Protein AF-A0A726LHD2-F1 (afdb_monomer_lite)

pLDDT: mean 76.65, std 9.02, range [50.53, 88.69]

Secondary structure (DSSP, 8-state):
-HHHHHHHHHHHHHHHHHHHHHHHH-----THHHHHHHHHHHHHHH--

Foldseek 3Di:
DVLVVLLVVQVVVLVVVQVVCCVPVVDRDDSVVSVCVRVVVVCVVVVD

Organism: NCBI:txid58095

Sequence (48 aa):
MLIISYIVLCLLFIVYLYTLSVRIEGKIINVMVPYLIITVPTLYVFEG

Radius of gyration: 12.44 Å; chains: 1; bounding box: 29×17×35 Å

Structure (mmCIF, N/CA/C/O backbone):
data_AF-A0A726LHD2-F1
#
_entry.id   AF-A0A726LHD2-F1
#
loop_
_atom_site.group_PDB
_atom_site.id
_atom_site.type_symbol
_atom_site.label_atom_id
_atom_site.label_alt_id
_atom_site.label_comp_id
_atom_site.label_asym_id
_atom_site.label_entity_id
_atom_site.label_seq_id
_atom_site.pdbx_PDB_ins_code
_atom_site.Cartn_x
_atom_site.Cartn_y
_atom_site.Cartn_z
_atom_site.occupancy
_atom_site.B_iso_or_equiv
_atom_site.auth_seq_id
_atom_site.auth_comp_id
_atom_site.auth_asym_id
_atom_site.auth_atom_id
_atom_site.pdbx_PDB_model_num
ATOM 1 N N . MET A 1 1 ? 15.138 7.685 -11.226 1.00 59.97 1 MET A N 1
ATOM 2 C CA . MET A 1 1 ? 14.678 8.540 -10.103 1.00 59.97 1 MET A CA 1
ATOM 3 C C . MET A 1 1 ? 13.154 8.603 -10.003 1.00 59.97 1 MET A C 1
ATOM 5 O O . MET A 1 1 ? 12.649 8.241 -8.953 1.00 59.97 1 MET A O 1
ATOM 9 N N . LEU A 1 2 ? 12.419 8.949 -11.072 1.00 69.44 2 LEU A N 1
ATOM 10 C CA . LEU A 1 2 ? 10.942 9.027 -11.058 1.00 69.44 2 LEU A CA 1
ATOM 11 C C . LEU A 1 2 ? 10.226 7.717 -10.674 1.00 69.44 2 LEU A C 1
ATOM 13 O O . LEU A 1 2 ? 9.279 7.753 -9.896 1.00 69.44 2 LEU A O 1
ATOM 17 N N . ILE A 1 3 ? 10.711 6.567 -11.154 1.00 73.94 3 ILE A N 1
ATOM 18 C CA . ILE A 1 3 ? 10.114 5.248 -10.862 1.00 73.94 3 ILE A CA 1
ATOM 19 C C . ILE A 1 3 ? 10.148 4.933 -9.359 1.00 73.94 3 ILE A C 1
ATOM 21 O O . ILE A 1 3 ? 9.160 4.477 -8.796 1.00 73.94 3 ILE A O 1
ATOM 25 N N . ILE A 1 4 ? 11.260 5.234 -8.682 1.00 77.50 4 ILE A N 1
ATOM 26 C CA . ILE A 1 4 ? 11.400 4.988 -7.238 1.00 77.50 4 ILE A CA 1
ATOM 27 C C . ILE A 1 4 ? 10.429 5.882 -6.459 1.00 77.50 4 ILE A C 1
ATOM 29 O O . ILE A 1 4 ? 9.726 5.398 -5.577 1.00 77.50 4 ILE A O 1
ATOM 33 N N . SER A 1 5 ? 10.332 7.166 -6.817 1.00 79.50 5 SER A N 1
ATOM 34 C CA . SER A 1 5 ? 9.377 8.092 -6.197 1.00 79.50 5 SER A CA 1
ATOM 35 C C . SER A 1 5 ? 7.925 7.651 -6.399 1.00 79.50 5 SER A C 1
ATOM 37 O O . SER A 1 5 ? 7.126 7.740 -5.470 1.00 79.50 5 SER A O 1
ATOM 39 N N . TYR A 1 6 ? 7.595 7.131 -7.582 1.00 79.62 6 TYR A N 1
ATOM 40 C CA . TYR A 1 6 ? 6.276 6.584 -7.879 1.00 79.62 6 TYR A CA 1
ATOM 41 C C . TYR A 1 6 ? 5.960 5.353 -7.016 1.00 79.62 6 TYR A C 1
ATOM 43 O O . TYR A 1 6 ? 4.928 5.321 -6.351 1.00 79.62 6 TYR A O 1
ATOM 51 N N . ILE A 1 7 ? 6.879 4.384 -6.934 1.00 80.50 7 ILE A N 1
ATOM 52 C CA . ILE A 1 7 ? 6.711 3.178 -6.106 1.00 80.50 7 ILE A CA 1
ATOM 53 C C . ILE A 1 7 ? 6.497 3.548 -4.632 1.00 80.50 7 ILE A C 1
ATOM 55 O O . ILE A 1 7 ? 5.615 2.997 -3.974 1.00 80.50 7 ILE A O 1
ATOM 59 N N . VAL A 1 8 ? 7.267 4.509 -4.113 1.00 84.38 8 VAL A N 1
ATOM 60 C CA . VAL A 1 8 ? 7.128 4.983 -2.727 1.00 84.38 8 VAL A CA 1
ATOM 61 C C . VAL A 1 8 ? 5.754 5.617 -2.490 1.00 84.38 8 VAL A C 1
ATOM 63 O O . VAL A 1 8 ? 5.119 5.325 -1.477 1.00 84.38 8 VAL A O 1
ATOM 66 N N . LEU A 1 9 ? 5.254 6.431 -3.425 1.00 85.25 9 LEU A N 1
ATOM 67 C CA . LEU A 1 9 ? 3.911 7.014 -3.339 1.00 85.25 9 LEU A CA 1
ATOM 68 C C . LEU A 1 9 ? 2.815 5.941 -3.349 1.00 85.25 9 LEU A C 1
ATOM 70 O O . LEU A 1 9 ? 1.884 6.018 -2.550 1.00 85.25 9 LEU A O 1
ATOM 74 N N . CYS A 1 10 ? 2.946 4.915 -4.191 1.00 82.88 10 CYS A N 1
ATOM 75 C CA . CYS A 1 10 ? 2.014 3.788 -4.223 1.00 82.88 10 CYS A CA 1
ATOM 76 C C . CYS A 1 10 ? 1.985 3.030 -2.890 1.00 82.88 10 CYS A C 1
ATOM 78 O O . CYS A 1 10 ? 0.907 2.735 -2.376 1.00 82.88 10 CYS A O 1
ATOM 80 N N . LEU A 1 11 ? 3.151 2.761 -2.295 1.00 84.31 11 LEU A N 1
ATOM 81 C CA . LEU A 1 11 ? 3.241 2.109 -0.986 1.00 84.31 11 LEU A CA 1
ATOM 82 C C . LEU A 1 11 ? 2.589 2.953 0.116 1.00 84.31 11 LEU A C 1
ATOM 84 O O . LEU A 1 11 ? 1.795 2.428 0.897 1.00 84.31 11 LEU A O 1
ATOM 88 N N . LEU A 1 12 ? 2.864 4.260 0.152 1.00 88.69 12 LEU A N 1
ATOM 89 C CA . LEU A 1 12 ? 2.242 5.177 1.113 1.00 88.69 12 LEU A CA 1
ATOM 90 C C . LEU A 1 12 ? 0.718 5.214 0.962 1.00 88.69 12 LEU A C 1
ATOM 92 O O . LEU A 1 12 ? -0.001 5.196 1.960 1.00 88.69 12 LEU A O 1
ATOM 96 N N . PHE A 1 13 ? 0.221 5.214 -0.275 1.00 86.19 13 PHE A N 1
ATOM 97 C CA . PHE A 1 13 ? -1.210 5.209 -0.555 1.00 86.19 13 PHE A CA 1
ATOM 98 C C . PHE A 1 13 ? -1.897 3.925 -0.070 1.00 86.19 13 PHE A C 1
ATOM 100 O O . PHE A 1 13 ? -2.965 3.97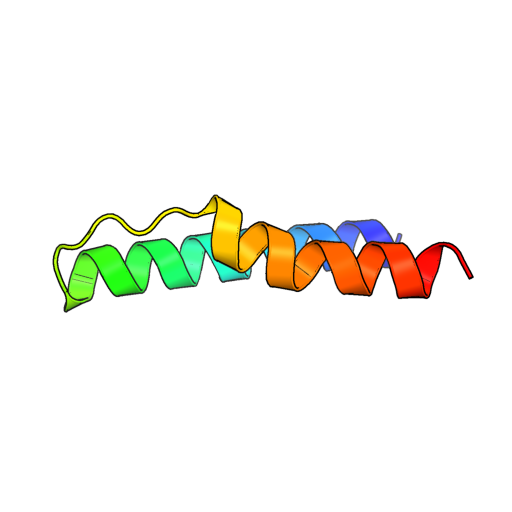7 0.538 1.00 86.19 13 PHE A O 1
ATOM 107 N N . ILE A 1 14 ? -1.261 2.769 -0.264 1.00 86.12 14 ILE A N 1
ATOM 108 C CA . ILE A 1 14 ? -1.774 1.478 0.210 1.00 86.12 14 ILE A CA 1
ATOM 109 C C . ILE A 1 14 ? -1.831 1.433 1.741 1.00 86.12 14 ILE A C 1
ATOM 111 O O . ILE A 1 14 ? -2.836 1.003 2.308 1.00 86.12 14 ILE A O 1
ATOM 115 N N . VAL A 1 15 ? -0.781 1.910 2.419 1.00 86.88 15 VAL A N 1
ATOM 116 C CA . VAL A 1 15 ? -0.752 1.992 3.888 1.00 86.88 15 VAL A CA 1
ATOM 117 C C . VAL A 1 15 ? -1.841 2.934 4.396 1.00 86.88 15 VAL A C 1
ATOM 119 O O . VAL A 1 15 ? -2.534 2.611 5.363 1.00 86.88 15 VAL A O 1
ATOM 122 N N . TYR A 1 16 ? -2.042 4.073 3.731 1.00 87.69 16 TYR A N 1
ATOM 123 C CA . TYR A 1 16 ? -3.114 5.007 4.061 1.00 87.69 16 TYR A CA 1
ATOM 124 C C . TYR A 1 16 ? -4.496 4.348 3.960 1.00 87.69 16 TYR A C 1
ATOM 126 O O . TYR A 1 16 ? -5.263 4.400 4.921 1.00 87.69 16 TYR A O 1
ATOM 134 N N . LEU A 1 17 ? -4.788 3.666 2.847 1.00 84.12 17 LEU A N 1
ATOM 135 C CA . LEU A 1 17 ? -6.051 2.951 2.652 1.00 84.12 17 LEU A CA 1
ATOM 136 C C . LEU A 1 17 ? -6.257 1.848 3.693 1.00 84.12 17 LEU A C 1
ATOM 138 O O . LEU A 1 17 ? -7.336 1.750 4.269 1.00 84.12 17 LEU A O 1
ATOM 142 N N . TYR A 1 18 ? -5.217 1.065 3.989 1.00 85.38 18 TYR A N 1
ATOM 143 C CA . TYR A 1 18 ? -5.273 0.046 5.034 1.00 85.38 18 TYR A CA 1
ATOM 144 C C . TYR A 1 18 ? -5.633 0.654 6.392 1.00 85.38 18 TYR A C 1
ATOM 146 O O . TYR A 1 18 ? -6.555 0.196 7.065 1.00 85.38 18 TYR A O 1
ATOM 154 N N . THR A 1 19 ? -4.944 1.729 6.774 1.00 85.50 19 THR A N 1
ATOM 155 C CA . THR A 1 19 ? -5.176 2.410 8.053 1.00 85.50 19 THR A CA 1
ATOM 156 C C . THR A 1 19 ? -6.589 2.990 8.119 1.00 85.50 19 THR A C 1
ATOM 158 O O . THR A 1 19 ? -7.249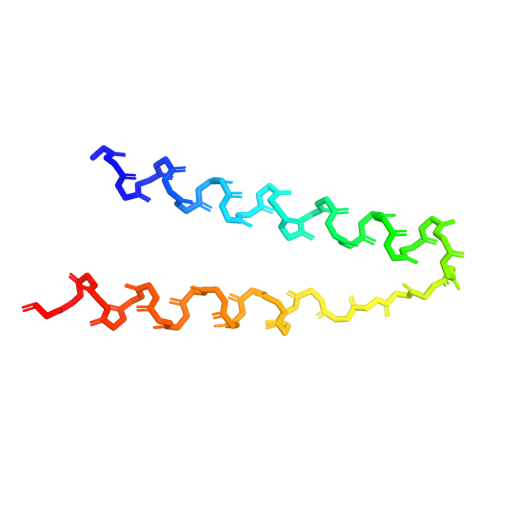 2.896 9.153 1.00 85.50 19 THR A O 1
ATOM 161 N N . LEU A 1 20 ? -7.078 3.552 7.011 1.00 86.69 20 LEU A N 1
ATOM 162 C CA . LEU A 1 20 ? -8.430 4.086 6.892 1.00 86.69 20 LEU A CA 1
ATOM 163 C C . LEU A 1 20 ? -9.488 2.986 7.063 1.00 86.69 20 LEU A C 1
ATOM 165 O O . LEU A 1 20 ? -10.405 3.150 7.866 1.00 86.69 20 LEU A O 1
ATOM 169 N N . SER A 1 21 ? -9.338 1.851 6.378 1.00 83.88 21 SER A N 1
ATOM 170 C CA . SER A 1 21 ? -10.258 0.713 6.489 1.00 83.88 21 SER A CA 1
ATOM 171 C C . SER A 1 21 ? -10.259 0.092 7.884 1.00 83.88 21 SER A C 1
ATOM 173 O O . SER A 1 21 ? -11.328 -0.196 8.422 1.00 83.88 21 SER A O 1
ATOM 175 N N . VAL A 1 22 ? -9.089 -0.043 8.516 1.00 85.69 22 VAL A N 1
ATOM 176 C CA . VAL A 1 22 ? -8.991 -0.514 9.906 1.00 85.69 22 VAL A CA 1
ATOM 177 C C . VAL A 1 22 ? -9.678 0.466 10.858 1.00 85.69 22 VAL A C 1
ATOM 179 O O . VAL A 1 22 ? -10.392 0.041 11.760 1.00 85.69 22 VAL A O 1
ATOM 182 N N . ARG A 1 23 ? -9.506 1.777 10.658 1.00 87.56 23 ARG A N 1
ATOM 183 C CA . ARG A 1 23 ? -10.050 2.798 11.563 1.00 87.56 23 ARG A CA 1
ATOM 184 C C . ARG A 1 23 ? -11.559 3.002 11.420 1.00 87.56 23 ARG A C 1
ATOM 186 O O . ARG A 1 23 ? -12.209 3.277 12.421 1.00 87.56 23 ARG A O 1
ATOM 193 N N . ILE A 1 24 ? -12.099 2.908 10.205 1.00 87.50 24 ILE A N 1
ATOM 194 C CA . ILE A 1 24 ? -13.527 3.145 9.934 1.00 87.50 24 ILE A CA 1
ATOM 195 C C . ILE A 1 24 ? -14.344 1.866 10.112 1.00 87.50 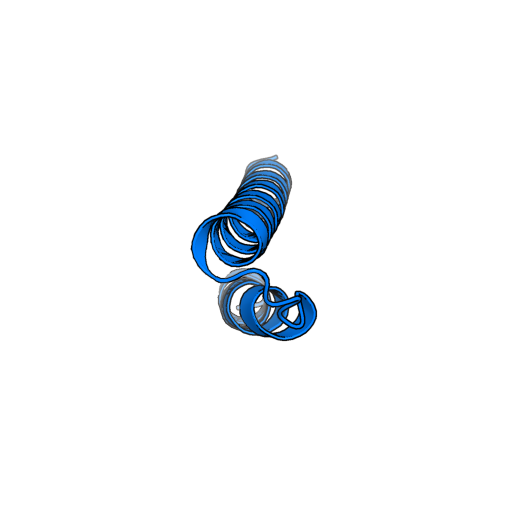24 ILE A C 1
ATOM 197 O O . ILE A 1 24 ? -15.393 1.897 10.748 1.00 87.50 24 ILE A O 1
ATOM 201 N N . GLU A 1 25 ? -13.881 0.745 9.558 1.00 82.81 25 GLU A N 1
ATOM 202 C CA . GLU A 1 25 ? -14.664 -0.495 9.527 1.00 82.81 25 GLU A CA 1
ATOM 203 C C . GLU A 1 25 ? -14.211 -1.530 10.561 1.00 82.81 25 GLU A C 1
ATOM 205 O O . GLU A 1 25 ? -14.895 -2.534 10.745 1.00 82.81 25 GLU A O 1
ATOM 210 N N . GLY A 1 26 ? -13.054 -1.340 11.209 1.00 82.94 26 GLY A N 1
ATOM 211 C CA . GLY A 1 26 ? -12.469 -2.347 12.102 1.00 82.94 26 GLY A CA 1
ATOM 212 C C . GLY A 1 26 ? -12.024 -3.622 11.376 1.00 82.94 26 GLY A C 1
ATOM 213 O O . GLY A 1 26 ? -11.736 -4.629 12.020 1.00 82.94 26 GLY A O 1
ATOM 214 N N . LYS A 1 27 ? -11.985 -3.608 10.037 1.00 76.56 27 LYS A N 1
ATOM 215 C CA .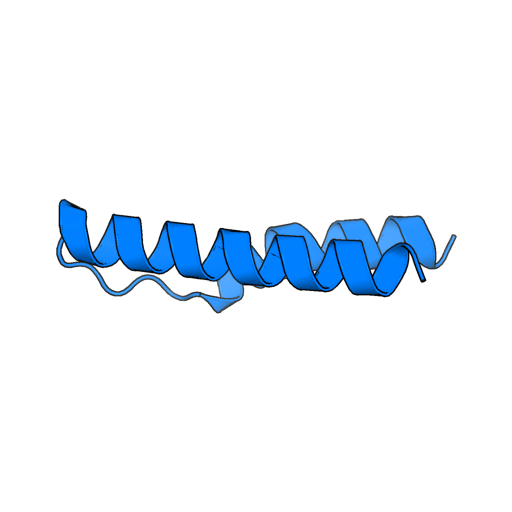 LYS A 1 27 ? -11.666 -4.778 9.214 1.00 76.56 27 LYS A CA 1
ATOM 216 C C . LYS A 1 27 ? -10.218 -4.731 8.756 1.00 76.56 27 LYS A C 1
ATOM 218 O O . LYS A 1 27 ? -9.768 -3.754 8.160 1.00 76.56 27 LYS A O 1
ATOM 223 N N . ILE A 1 28 ? -9.512 -5.833 8.979 1.00 77.00 28 ILE A N 1
ATOM 224 C CA . ILE A 1 28 ? -8.189 -6.062 8.406 1.00 77.00 28 ILE A CA 1
ATOM 225 C C . ILE A 1 28 ? -8.394 -6.512 6.960 1.00 77.00 28 ILE A C 1
ATOM 227 O O . ILE A 1 28 ? -8.829 -7.633 6.699 1.00 77.00 28 ILE A O 1
ATOM 231 N N . ILE A 1 29 ? -8.115 -5.616 6.018 1.00 73.94 29 ILE A N 1
ATOM 232 C CA . ILE A 1 29 ? -8.148 -5.912 4.583 1.00 73.94 29 ILE A CA 1
ATOM 233 C C . ILE A 1 29 ? -6.789 -6.418 4.105 1.00 73.94 29 ILE A C 1
ATOM 235 O O . ILE A 1 29 ? -5.738 -5.953 4.548 1.00 73.94 29 ILE A O 1
ATOM 239 N N . ASN A 1 30 ? -6.809 -7.375 3.176 1.00 75.00 30 ASN A N 1
ATOM 240 C CA . ASN A 1 30 ? -5.593 -7.917 2.588 1.00 75.00 30 ASN A CA 1
ATOM 241 C C . ASN A 1 30 ? -4.908 -6.855 1.715 1.00 75.00 30 ASN A C 1
ATOM 243 O O . ASN A 1 30 ? -5.348 -6.565 0.604 1.00 75.00 30 ASN A O 1
ATOM 247 N N . VAL A 1 31 ? -3.805 -6.311 2.228 1.00 73.19 31 VAL A N 1
ATOM 248 C CA . VAL A 1 31 ? -2.983 -5.255 1.617 1.00 73.19 31 VAL A CA 1
ATOM 249 C C . VAL A 1 31 ? -2.404 -5.672 0.257 1.00 73.19 31 VAL A C 1
ATOM 251 O O . VAL A 1 31 ? -2.108 -4.828 -0.588 1.00 73.19 31 VAL A O 1
ATOM 254 N N . MET A 1 32 ? -2.295 -6.980 0.009 1.00 72.31 32 MET A N 1
ATOM 255 C CA . MET A 1 32 ? -1.768 -7.531 -1.237 1.00 72.31 32 MET A CA 1
ATOM 256 C C . MET A 1 32 ? -2.673 -7.242 -2.441 1.00 72.31 32 MET A C 1
ATOM 258 O O . MET A 1 32 ? -2.176 -7.086 -3.551 1.00 72.31 32 MET A O 1
ATOM 262 N N . VAL A 1 33 ? -3.986 -7.105 -2.230 1.00 72.94 33 VAL A N 1
ATOM 263 C CA . VAL A 1 33 ? -4.953 -6.806 -3.300 1.00 72.94 33 VAL A CA 1
ATOM 264 C C . VAL A 1 33 ? -4.763 -5.393 -3.874 1.00 72.94 33 VAL A C 1
ATOM 266 O O . VAL A 1 33 ? -4.498 -5.286 -5.072 1.00 72.94 33 VAL A O 1
ATOM 269 N N . PRO A 1 34 ? -4.830 -4.300 -3.083 1.00 73.25 34 PRO A N 1
ATOM 270 C CA . PRO A 1 34 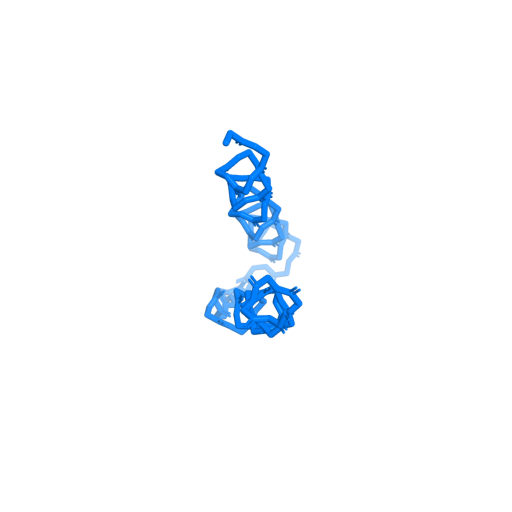? -4.570 -2.958 -3.605 1.00 73.25 34 PRO A CA 1
ATOM 271 C C . PRO A 1 34 ? -3.129 -2.806 -4.105 1.00 73.25 34 PRO A C 1
ATOM 273 O O . PRO A 1 34 ? -2.903 -2.101 -5.084 1.00 73.25 34 PRO A O 1
ATOM 276 N N . TYR A 1 35 ? -2.166 -3.513 -3.503 1.00 74.00 35 TYR A N 1
ATOM 277 C CA . TYR A 1 35 ? -0.797 -3.547 -4.011 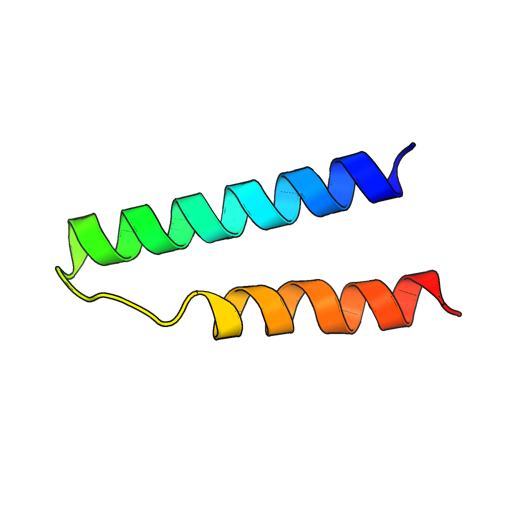1.00 74.00 35 TYR A CA 1
ATOM 278 C C . TYR A 1 35 ? -0.713 -4.099 -5.434 1.00 74.00 35 TYR A C 1
ATOM 280 O O . TYR A 1 35 ? -0.154 -3.423 -6.295 1.00 74.00 35 TYR A O 1
ATOM 288 N N . LEU A 1 36 ? -1.303 -5.267 -5.706 1.00 72.50 36 LEU A N 1
ATOM 289 C CA . LEU A 1 36 ? -1.306 -5.879 -7.039 1.00 72.50 36 LEU A CA 1
ATOM 290 C C . LEU A 1 36 ? -2.043 -5.018 -8.071 1.00 72.50 36 LEU A C 1
ATOM 292 O O . LEU A 1 36 ? -1.540 -4.839 -9.176 1.00 72.50 36 LEU A O 1
ATOM 296 N N . ILE A 1 37 ? -3.190 -4.432 -7.709 1.00 75.69 37 ILE A N 1
ATOM 297 C CA . ILE A 1 37 ? -3.956 -3.549 -8.608 1.00 75.69 37 ILE A CA 1
ATOM 298 C C . ILE A 1 37 ? -3.117 -2.347 -9.055 1.00 75.69 37 ILE A C 1
ATOM 300 O O . ILE A 1 37 ? -3.235 -1.910 -10.195 1.00 75.69 37 ILE A O 1
ATOM 304 N N . ILE A 1 38 ? -2.266 -1.816 -8.175 1.00 73.62 38 ILE A N 1
ATOM 305 C CA . ILE A 1 38 ? -1.434 -0.650 -8.480 1.00 73.62 38 ILE A CA 1
ATOM 306 C C . ILE A 1 38 ? -0.145 -1.064 -9.200 1.00 73.62 38 ILE A C 1
ATOM 308 O O . ILE A 1 38 ? 0.235 -0.449 -10.193 1.00 73.62 38 ILE A O 1
ATOM 312 N N . THR A 1 39 ? 0.539 -2.111 -8.739 1.00 72.06 39 THR A N 1
ATOM 313 C CA . THR A 1 39 ? 1.857 -2.491 -9.279 1.00 72.06 39 THR A CA 1
ATOM 314 C C . THR A 1 39 ? 1.801 -3.222 -10.614 1.00 72.06 39 THR A C 1
ATOM 316 O O . THR A 1 39 ? 2.692 -3.009 -11.429 1.00 72.06 39 THR A O 1
ATOM 319 N N . VAL A 1 40 ? 0.769 -4.024 -10.894 1.00 72.94 40 VAL A N 1
ATOM 320 C CA . VAL A 1 40 ? 0.681 -4.791 -12.152 1.00 72.94 40 VAL A CA 1
ATOM 321 C C . VAL A 1 40 ? 0.585 -3.885 -13.392 1.00 72.94 40 VAL A C 1
ATOM 323 O O . VAL A 1 40 ? 1.398 -4.062 -14.300 1.00 72.94 40 VAL A O 1
ATOM 326 N N . PRO A 1 41 ? -0.308 -2.874 -13.451 1.00 67.69 41 PRO A N 1
ATOM 327 C CA . PRO A 1 41 ? -0.331 -1.930 -14.570 1.00 67.69 41 PRO A CA 1
ATOM 328 C C . PRO A 1 41 ? 0.970 -1.138 -14.673 1.00 67.69 41 PRO A C 1
ATOM 330 O O . PRO A 1 41 ? 1.428 -0.842 -15.768 1.00 67.69 41 PRO A O 1
ATOM 333 N N . THR A 1 42 ? 1.577 -0.816 -13.529 1.00 67.50 42 THR A N 1
ATOM 334 C CA . THR A 1 42 ? 2.836 -0.072 -13.474 1.00 67.50 42 THR A CA 1
ATOM 335 C C . THR A 1 42 ? 3.959 -0.856 -14.147 1.00 67.50 42 THR A C 1
ATOM 337 O O . THR A 1 42 ? 4.616 -0.328 -15.035 1.00 67.50 42 THR A O 1
ATOM 340 N N . LEU A 1 43 ? 4.152 -2.127 -13.788 1.00 65.69 43 LEU A N 1
ATOM 341 C CA . LEU A 1 43 ? 5.157 -2.981 -14.427 1.00 65.69 43 LEU A CA 1
ATOM 342 C C . LEU A 1 43 ? 4.914 -3.081 -15.938 1.00 65.69 43 LEU A C 1
ATOM 344 O O . LEU A 1 43 ? 5.840 -2.892 -16.715 1.00 65.69 43 LEU A O 1
ATOM 348 N N . TYR A 1 44 ? 3.657 -3.249 -16.351 1.00 64.94 44 TYR A N 1
ATOM 349 C CA . TYR A 1 44 ? 3.297 -3.354 -17.766 1.00 64.94 44 TYR A CA 1
ATOM 350 C C . TYR A 1 44 ? 3.562 -2.068 -18.571 1.00 64.94 44 TYR A C 1
ATOM 352 O O . TYR A 1 44 ? 3.902 -2.133 -19.746 1.00 64.94 44 TYR A O 1
ATOM 360 N N . VAL A 1 45 ? 3.400 -0.893 -17.954 1.00 63.47 45 VAL A N 1
ATOM 361 C CA . VAL A 1 45 ? 3.626 0.415 -18.599 1.00 63.47 45 VAL A CA 1
ATOM 362 C C . VAL A 1 45 ? 5.110 0.781 -18.668 1.00 63.47 45 VAL A C 1
ATOM 364 O O . VAL A 1 45 ? 5.502 1.515 -19.568 1.00 63.47 45 VAL A O 1
ATOM 367 N N . PHE A 1 46 ? 5.931 0.305 -17.729 1.00 62.22 46 PHE A N 1
ATOM 368 C CA . PHE A 1 46 ? 7.361 0.631 -17.678 1.00 62.22 46 PHE A CA 1
ATOM 369 C C . PHE A 1 46 ? 8.274 -0.441 -18.299 1.00 62.22 46 PHE A C 1
ATOM 371 O O . PHE A 1 46 ? 9.446 -0.146 -18.527 1.00 62.22 46 PHE A O 1
ATOM 378 N N . GLU A 1 47 ? 7.775 -1.652 -18.570 1.00 57.41 47 GLU A N 1
ATOM 379 C CA . GLU A 1 47 ? 8.500 -2.687 -19.331 1.00 57.41 47 GLU A CA 1
ATOM 380 C C . GLU A 1 47 ? 8.256 -2.638 -20.857 1.00 57.41 47 GLU A C 1
ATOM 382 O O . GLU A 1 47 ? 8.918 -3.377 -21.587 1.00 57.41 47 GLU A O 1
ATOM 387 N N . GLY A 1 48 ? 7.343 -1.785 -21.347 1.00 50.53 48 GLY A N 1
ATOM 388 C CA . GLY A 1 48 ? 7.087 -1.544 -22.780 1.00 50.53 48 GLY A CA 1
ATOM 389 C C . GLY A 1 48 ? 7.834 -0.338 -23.339 1.00 50.53 48 GLY A C 1
ATOM 390 O O . GLY A 1 48 ? 8.199 -0.395 -24.535 1.00 50.53 48 GLY A O 1
#